Protein AF-A0A9X9AEW6-F1 (afdb_monomer_lite)

pLDDT: mean 92.89, std 9.25, range [46.97, 98.44]

Radius of gyration: 13.87 Å; chains: 1; bounding box: 29×26×36 Å

Organism: Bacillus cereus (NCBI:txid1396)

Structure (mmCIF, N/CA/C/O backbone):
data_AF-A0A9X9AEW6-F1
#
_entry.id   AF-A0A9X9AEW6-F1
#
loop_
_atom_site.group_PDB
_atom_site.id
_atom_site.type_symbol
_atom_site.label_atom_id
_atom_site.label_alt_id
_atom_site.label_comp_id
_atom_site.label_asym_id
_atom_site.label_entity_id
_atom_site.label_seq_id
_atom_site.pdbx_PDB_ins_code
_atom_site.Cartn_x
_atom_site.Cartn_y
_atom_site.Cartn_z
_atom_site.occupancy
_atom_site.B_iso_or_equiv
_atom_site.auth_seq_id
_atom_site.auth_comp_id
_atom_site.auth_asym_id
_atom_site.auth_atom_id
_atom_site.pdbx_PDB_model_num
ATOM 1 N N . TYR A 1 1 ? 8.138 -2.387 -15.210 1.00 88.50 1 TYR A N 1
ATOM 2 C CA . TYR A 1 1 ? 9.119 -2.342 -14.104 1.00 88.50 1 TYR A CA 1
ATOM 3 C C . TYR A 1 1 ? 9.481 -0.895 -13.843 1.00 88.50 1 TYR A C 1
ATOM 5 O O . TYR A 1 1 ? 9.500 -0.133 -14.802 1.00 88.50 1 TYR A O 1
ATOM 13 N N . ASP A 1 2 ? 9.734 -0.532 -12.588 1.00 91.44 2 ASP A N 1
ATOM 14 C CA . ASP A 1 2 ? 10.198 0.812 -12.217 1.00 91.44 2 ASP A CA 1
ATOM 15 C C . ASP A 1 2 ? 11.739 0.908 -12.281 1.00 91.44 2 ASP A C 1
ATOM 17 O O . ASP A 1 2 ? 12.422 -0.006 -12.754 1.00 91.44 2 ASP A O 1
ATOM 21 N N . ARG A 1 3 ? 12.293 2.017 -11.789 1.00 92.12 3 ARG A N 1
ATOM 22 C CA . ARG A 1 3 ? 13.717 2.225 -11.539 1.00 92.12 3 ARG A CA 1
ATOM 23 C C . ARG A 1 3 ? 14.226 1.223 -10.499 1.00 92.12 3 ARG A C 1
ATOM 25 O O . ARG A 1 3 ? 13.618 1.040 -9.447 1.00 92.12 3 ARG A O 1
ATOM 32 N N . GLY A 1 4 ? 15.411 0.663 -10.746 1.00 91.81 4 GLY A N 1
ATOM 33 C CA . GLY A 1 4 ? 16.108 -0.212 -9.799 1.00 91.81 4 GLY A CA 1
ATOM 34 C C . GLY A 1 4 ? 15.959 -1.710 -10.093 1.00 91.81 4 GLY A C 1
ATOM 35 O O . GLY A 1 4 ? 15.738 -2.093 -11.245 1.00 91.81 4 GLY A O 1
ATOM 36 N N . PRO A 1 5 ? 16.141 -2.570 -9.072 1.00 92.38 5 PRO A N 1
ATOM 37 C CA . PRO A 1 5 ? 16.048 -4.019 -9.220 1.00 92.38 5 PRO A CA 1
ATOM 38 C C . PRO A 1 5 ? 14.662 -4.469 -9.695 1.00 92.38 5 PRO A C 1
ATOM 40 O O . PRO A 1 5 ? 13.638 -3.992 -9.210 1.00 92.38 5 PRO A O 1
ATOM 43 N N . LYS A 1 6 ? 14.630 -5.428 -10.625 1.00 94.69 6 LYS A N 1
ATOM 44 C CA . LYS A 1 6 ? 13.383 -6.030 -11.138 1.00 94.69 6 LYS A CA 1
ATOM 45 C C . LYS A 1 6 ? 12.888 -7.199 -10.288 1.00 94.69 6 LYS A C 1
ATOM 47 O O . LYS A 1 6 ? 11.773 -7.668 -10.506 1.00 94.69 6 LYS A O 1
ATOM 52 N N . GLU A 1 7 ? 13.716 -7.672 -9.365 1.00 94.88 7 GLU A N 1
ATOM 53 C CA . GLU A 1 7 ? 13.454 -8.794 -8.471 1.00 94.88 7 GLU A CA 1
ATOM 54 C C . GLU A 1 7 ? 13.968 -8.495 -7.066 1.00 94.88 7 GLU A C 1
ATOM 56 O O . GLU A 1 7 ? 14.898 -7.702 -6.895 1.00 94.88 7 GLU A O 1
ATOM 61 N N . ASP A 1 8 ? 13.374 -9.147 -6.071 1.00 92.81 8 ASP A N 1
ATOM 62 C CA . ASP A 1 8 ? 13.920 -9.202 -4.718 1.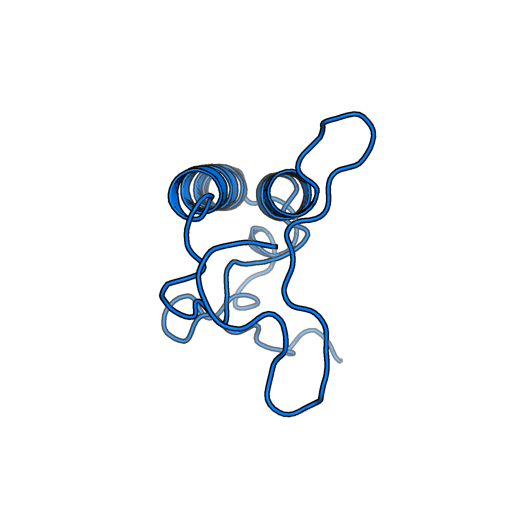00 92.81 8 ASP A CA 1
ATOM 63 C C . ASP A 1 8 ? 14.826 -10.430 -4.497 1.00 92.81 8 ASP A C 1
ATOM 65 O O . ASP A 1 8 ? 15.050 -11.244 -5.393 1.00 92.81 8 ASP A O 1
ATOM 69 N N . LYS A 1 9 ? 15.337 -10.589 -3.268 1.00 93.25 9 LYS A N 1
ATOM 70 C CA . LYS A 1 9 ? 16.198 -11.720 -2.866 1.00 93.25 9 LYS A CA 1
ATOM 71 C C . LYS A 1 9 ? 15.539 -13.105 -2.961 1.00 93.25 9 LYS A C 1
ATOM 73 O O . LYS A 1 9 ? 16.222 -14.103 -2.768 1.00 93.25 9 LYS A O 1
ATOM 78 N N . TYR A 1 10 ? 14.230 -13.165 -3.200 1.00 95.75 10 TYR A N 1
ATOM 79 C CA . TYR A 1 10 ? 13.459 -14.395 -3.369 1.00 95.75 10 TYR A CA 1
ATOM 80 C C . TYR A 1 10 ? 13.020 -14.596 -4.826 1.00 95.75 10 TYR A C 1
ATOM 82 O O . TYR A 1 10 ? 12.131 -15.404 -5.084 1.00 95.75 10 TYR A O 1
ATOM 90 N N . HIS A 1 11 ? 13.612 -13.858 -5.773 1.00 95.19 11 HIS A N 1
ATOM 91 C CA . HIS A 1 11 ? 13.294 -13.907 -7.204 1.00 95.19 11 HIS A CA 1
ATOM 92 C C . HIS A 1 11 ? 11.850 -13.511 -7.548 1.00 95.19 11 HIS A C 1
ATOM 94 O O . HIS A 1 11 ? 11.339 -13.823 -8.627 1.00 95.19 11 HIS A O 1
ATOM 100 N N . ARG A 1 12 ? 11.164 -12.786 -6.653 1.00 95.31 12 ARG A N 1
ATOM 101 C CA . ARG A 1 12 ? 9.827 -12.250 -6.936 1.00 95.31 12 ARG A CA 1
ATOM 102 C C . ARG A 1 12 ? 9.964 -10.990 -7.772 1.00 95.31 12 ARG A C 1
ATOM 104 O O . ARG A 1 12 ? 10.739 -10.104 -7.421 1.00 95.31 12 ARG A O 1
ATOM 111 N N . LYS A 1 13 ? 9.191 -10.882 -8.854 1.00 95.19 13 LYS A N 1
ATOM 112 C CA . LYS A 1 13 ? 9.190 -9.690 -9.713 1.00 95.19 13 LYS A CA 1
ATOM 113 C C . LYS A 1 13 ? 8.659 -8.472 -8.948 1.00 95.19 13 LYS A C 1
ATOM 115 O O . LYS A 1 13 ? 7.595 -8.535 -8.342 1.00 95.19 13 LYS A O 1
ATOM 120 N N . LEU A 1 14 ? 9.372 -7.352 -9.038 1.00 94.44 14 LEU A N 1
ATOM 121 C CA . LEU A 1 14 ? 8.990 -6.059 -8.469 1.00 94.44 14 LEU A CA 1
ATOM 122 C C . LEU A 1 14 ? 8.412 -5.167 -9.573 1.00 94.44 14 LEU A C 1
ATOM 124 O O . LEU A 1 14 ? 9.153 -4.602 -10.378 1.00 94.44 14 LEU A O 1
ATOM 128 N N . ALA A 1 15 ? 7.089 -5.050 -9.647 1.00 94.00 15 ALA A N 1
ATOM 129 C CA . ALA A 1 15 ? 6.421 -4.260 -10.677 1.00 94.00 15 ALA A CA 1
ATOM 130 C C . ALA A 1 15 ? 5.107 -3.661 -10.171 1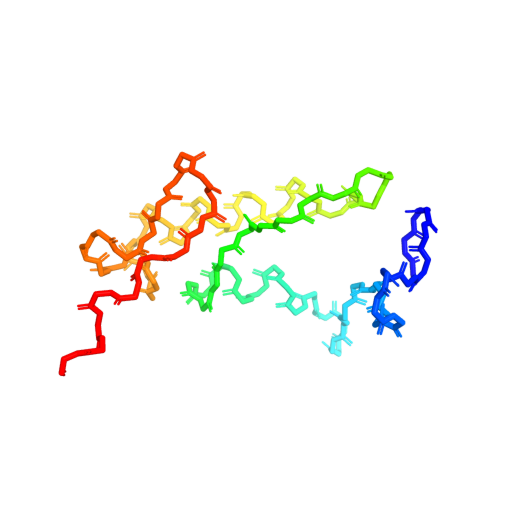.00 94.00 15 ALA A C 1
ATOM 132 O O . ALA A 1 15 ? 4.422 -4.268 -9.356 1.00 94.00 15 ALA A O 1
ATOM 133 N N . TYR A 1 16 ? 4.744 -2.500 -10.715 1.00 94.69 16 TYR A N 1
ATOM 134 C CA . TYR A 1 16 ? 3.387 -1.973 -10.628 1.00 94.69 16 TYR A CA 1
ATOM 135 C C . TYR A 1 16 ? 2.488 -2.706 -11.622 1.00 94.69 16 TYR A C 1
ATOM 137 O O . TYR A 1 16 ? 2.894 -2.950 -12.763 1.00 94.69 16 TYR A O 1
ATOM 145 N N . VAL A 1 17 ? 1.283 -3.057 -11.183 1.00 96.12 17 VAL A N 1
ATOM 146 C CA . VAL A 1 17 ? 0.301 -3.795 -11.976 1.00 96.12 17 VAL A CA 1
ATOM 147 C C . VAL A 1 17 ? -0.828 -2.849 -12.345 1.00 96.12 17 VAL A C 1
ATOM 149 O O . VAL A 1 17 ? -1.357 -2.138 -11.488 1.00 96.12 17 VAL A O 1
ATOM 152 N N . PHE A 1 18 ? -1.185 -2.867 -13.626 1.00 97.00 18 PHE A N 1
ATOM 153 C CA . PHE A 1 18 ? -2.287 -2.096 -14.174 1.00 97.00 18 PHE A CA 1
ATOM 154 C C . PHE A 1 18 ? -3.286 -3.038 -14.839 1.00 97.00 18 PHE A C 1
ATOM 156 O O . PHE A 1 18 ? -2.882 -3.934 -15.580 1.00 97.00 18 PHE A O 1
ATOM 163 N N . CYS A 1 19 ? -4.573 -2.824 -14.584 1.00 97.44 19 CYS A N 1
ATOM 164 C CA . CYS A 1 19 ? -5.675 -3.520 -15.246 1.00 97.44 19 CYS A CA 1
ATOM 165 C C . CYS A 1 19 ? -6.555 -2.460 -15.899 1.00 97.44 19 CYS A C 1
ATOM 167 O O . CYS A 1 19 ? -7.005 -1.554 -15.206 1.00 97.44 19 CYS A O 1
ATOM 169 N N . ASP A 1 20 ? -6.731 -2.516 -17.219 1.00 97.25 20 ASP A N 1
ATOM 170 C CA . ASP A 1 20 ? -7.490 -1.509 -17.978 1.00 97.25 20 ASP A CA 1
ATOM 171 C C . ASP A 1 20 ? -7.053 -0.058 -17.691 1.00 97.25 20 ASP A C 1
ATOM 173 O O . ASP A 1 20 ? -7.858 0.863 -17.588 1.00 97.25 20 ASP A O 1
ATOM 177 N N . GLY A 1 21 ? -5.743 0.145 -17.517 1.00 96.62 21 GLY A N 1
ATOM 178 C CA . GLY A 1 21 ? -5.156 1.447 -17.177 1.00 96.62 21 GLY A CA 1
ATOM 179 C C . GLY A 1 21 ? -5.264 1.844 -15.699 1.00 96.62 21 GLY A C 1
ATOM 180 O O . GLY A 1 21 ? -4.672 2.846 -15.306 1.00 96.62 21 GLY A O 1
ATOM 181 N N . ILE A 1 22 ? -5.941 1.056 -14.860 1.00 96.94 22 ILE A N 1
ATOM 182 C CA . ILE A 1 22 ? -6.099 1.316 -13.424 1.00 96.94 22 ILE A CA 1
ATOM 183 C C . ILE A 1 22 ? -4.905 0.762 -12.656 1.00 96.94 22 ILE A C 1
ATOM 185 O O . ILE A 1 22 ? -4.602 -0.429 -12.742 1.00 96.94 22 ILE A O 1
ATOM 189 N N . HIS A 1 23 ? -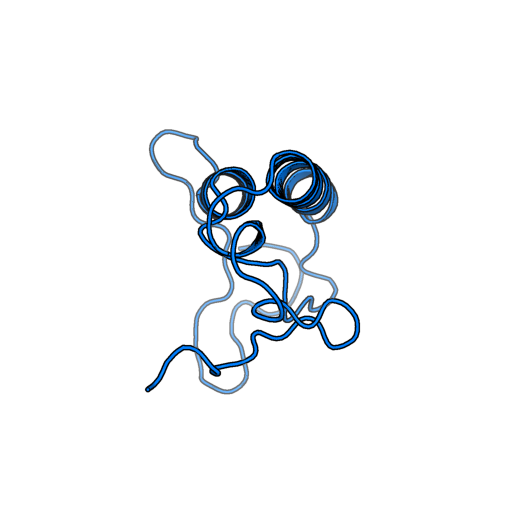4.261 1.610 -11.856 1.00 97.25 23 HIS A N 1
ATOM 190 C CA . HIS A 1 23 ? -3.183 1.211 -10.961 1.00 97.25 23 HIS A CA 1
ATOM 191 C C . HIS A 1 23 ? -3.727 0.418 -9.761 1.00 97.25 23 HIS A C 1
ATOM 193 O O . HIS A 1 23 ? -4.347 0.970 -8.851 1.00 97.25 23 HIS A O 1
ATOM 199 N N . ILE A 1 24 ? -3.488 -0.897 -9.743 1.00 97.75 24 ILE A N 1
ATOM 200 C CA . ILE A 1 24 ? -4.119 -1.803 -8.770 1.00 97.75 24 ILE A CA 1
ATOM 201 C C . ILE A 1 24 ? -3.675 -1.515 -7.332 1.00 97.75 24 ILE A C 1
ATOM 203 O O . ILE A 1 24 ? -4.499 -1.562 -6.424 1.00 97.75 24 ILE A O 1
ATOM 207 N N . TYR A 1 25 ? -2.402 -1.183 -7.108 1.00 96.19 25 TYR A N 1
ATOM 208 C CA . TYR A 1 25 ? -1.892 -0.939 -5.755 1.00 96.19 25 TYR A CA 1
ATOM 209 C C . TYR A 1 25 ? -2.518 0.297 -5.107 1.00 96.19 25 TYR A C 1
ATOM 211 O O . TYR A 1 25 ? -2.912 0.234 -3.946 1.00 96.19 25 TYR A O 1
ATOM 219 N N . GLU A 1 26 ? -2.662 1.387 -5.862 1.00 97.75 26 GLU A N 1
ATOM 220 C CA . GLU A 1 26 ? -3.361 2.592 -5.406 1.00 97.75 26 GLU A CA 1
ATOM 221 C C . GLU A 1 26 ? -4.835 2.303 -5.110 1.00 97.75 26 GLU A C 1
ATOM 223 O O . GLU A 1 26 ? -5.322 2.654 -4.038 1.00 97.75 26 GLU A O 1
ATOM 228 N N . LEU A 1 27 ? -5.527 1.580 -6.000 1.00 97.94 27 LEU A N 1
ATOM 229 C CA . LEU A 1 27 ? -6.918 1.184 -5.773 1.00 97.94 27 LEU A CA 1
ATOM 230 C C . LEU A 1 27 ? -7.076 0.339 -4.498 1.00 97.94 27 LEU A C 1
ATOM 232 O O . LEU A 1 27 ? -8.019 0.545 -3.731 1.00 97.94 27 LEU A O 1
ATOM 236 N N . MET A 1 28 ? -6.156 -0.600 -4.257 1.00 98.06 28 MET A N 1
ATOM 237 C CA . MET A 1 28 ? -6.172 -1.454 -3.069 1.00 98.06 28 MET A CA 1
ATOM 238 C C . MET A 1 28 ? -6.008 -0.650 -1.780 1.00 98.06 28 MET A C 1
ATOM 240 O O . MET A 1 28 ? -6.785 -0.858 -0.847 1.00 98.06 28 MET A O 1
ATOM 244 N N . VAL A 1 29 ? -5.033 0.265 -1.714 1.00 97.88 29 VAL A N 1
ATOM 245 C CA . VAL A 1 29 ? -4.820 1.078 -0.503 1.00 97.88 29 VAL A CA 1
ATOM 246 C C . VAL A 1 29 ? -5.947 2.090 -0.303 1.00 97.88 29 VAL A C 1
ATOM 248 O O . VAL A 1 29 ? -6.422 2.221 0.821 1.00 97.88 29 VAL A O 1
ATOM 251 N N . LYS A 1 30 ? -6.469 2.695 -1.381 1.00 98.25 30 LYS A N 1
ATOM 252 C CA . LYS A 1 30 ? -7.646 3.583 -1.343 1.00 98.25 30 LYS A CA 1
ATOM 253 C C . LYS A 1 30 ? -8.891 2.876 -0.809 1.00 98.25 30 LYS A C 1
ATOM 255 O O . LYS A 1 30 ? -9.683 3.458 -0.078 1.00 98.25 30 LYS A O 1
ATOM 260 N N . SER A 1 31 ? -9.053 1.599 -1.154 1.00 98.06 31 SER A N 1
ATOM 261 C CA . SER A 1 31 ? -10.167 0.762 -0.693 1.00 98.06 31 SER A CA 1
ATOM 262 C C . SER A 1 31 ? -9.926 0.138 0.689 1.00 98.06 31 SER A C 1
ATOM 264 O O . SER A 1 31 ? -10.737 -0.662 1.144 1.00 98.06 31 SER A O 1
ATOM 266 N N . GLY A 1 32 ? -8.807 0.451 1.355 1.00 97.50 32 GLY A N 1
ATOM 267 C CA . GLY A 1 32 ? -8.469 -0.088 2.673 1.00 97.50 32 GLY A CA 1
ATOM 268 C C . GLY A 1 32 ? -8.116 -1.581 2.689 1.00 97.50 32 GLY A C 1
ATOM 269 O O . GLY A 1 32 ? -8.135 -2.189 3.757 1.00 97.50 32 GLY A O 1
ATOM 270 N N . TYR A 1 33 ? -7.791 -2.192 1.544 1.00 96.94 33 TYR A N 1
ATOM 271 C CA . TYR A 1 33 ? -7.412 -3.614 1.460 1.00 96.94 33 TYR A CA 1
ATOM 272 C C . TYR A 1 33 ? -5.942 -3.886 1.794 1.00 96.94 33 TYR A C 1
ATOM 274 O O . TYR A 1 33 ? -5.518 -5.039 1.852 1.00 96.94 33 TYR A O 1
ATOM 282 N N . GLY A 1 34 ? -5.143 -2.844 2.002 1.00 94.75 34 GLY A N 1
ATOM 283 C CA . GLY A 1 34 ? -3.736 -2.987 2.336 1.00 94.75 34 GLY A CA 1
ATOM 284 C C . GLY A 1 34 ? -3.125 -1.687 2.827 1.00 94.75 34 GLY A C 1
ATOM 285 O O . GLY A 1 34 ? -3.764 -0.637 2.803 1.00 94.75 34 G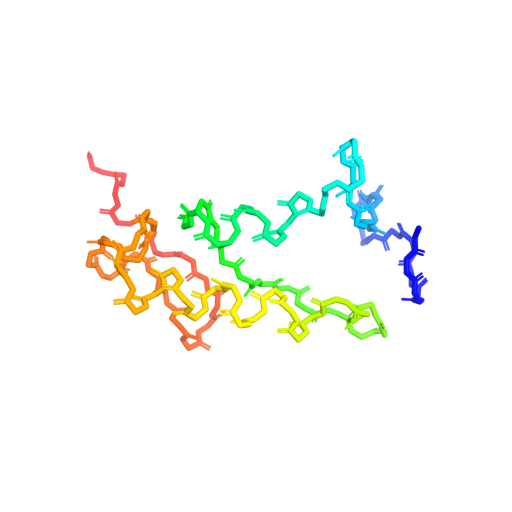LY A O 1
ATOM 286 N N . ILE A 1 35 ? -1.869 -1.789 3.255 1.00 96.31 35 ILE A N 1
ATOM 287 C CA . ILE A 1 35 ? -1.048 -0.658 3.683 1.00 96.31 35 ILE A CA 1
ATOM 288 C C . ILE A 1 35 ? 0.233 -0.580 2.851 1.00 96.31 35 ILE A C 1
ATOM 290 O O . ILE A 1 35 ? 0.748 -1.596 2.379 1.00 96.31 35 ILE A O 1
ATOM 294 N N . ILE A 1 36 ? 0.800 0.616 2.716 1.00 96.19 36 ILE A N 1
ATOM 295 C CA . ILE A 1 36 ? 2.103 0.821 2.075 1.00 96.19 36 ILE A CA 1
ATOM 296 C C . ILE A 1 36 ? 3.215 0.324 2.999 1.00 96.19 36 ILE A C 1
ATOM 298 O O . ILE A 1 36 ? 3.478 0.888 4.062 1.00 96.19 36 ILE A O 1
ATOM 302 N N . ALA A 1 37 ? 3.925 -0.709 2.578 1.00 94.31 37 ALA A N 1
ATOM 303 C CA . ALA A 1 37 ? 5.058 -1.254 3.310 1.00 94.31 37 ALA A CA 1
ATOM 304 C C . ALA A 1 37 ? 6.197 -1.602 2.349 1.00 94.31 37 ALA A C 1
ATOM 306 O O . ALA A 1 37 ? 6.022 -1.608 1.132 1.00 94.31 37 ALA A O 1
ATOM 307 N N . TYR A 1 38 ? 7.375 -1.887 2.909 1.00 90.94 38 TYR A N 1
ATOM 308 C CA . TYR A 1 38 ? 8.535 -2.391 2.160 1.00 90.94 38 TYR A CA 1
ATOM 309 C C . TYR A 1 38 ? 8.992 -1.492 0.994 1.00 90.94 38 TYR A C 1
ATOM 311 O O . TYR A 1 38 ? 9.365 -1.971 -0.075 1.00 90.94 38 TYR A O 1
ATOM 319 N N . ILE A 1 39 ? 8.996 -0.173 1.207 1.00 91.62 39 ILE A N 1
ATOM 320 C CA . ILE A 1 39 ? 9.468 0.806 0.219 1.00 91.62 39 ILE A CA 1
ATOM 321 C C . ILE A 1 39 ? 10.975 0.624 -0.002 1.00 91.62 39 ILE A C 1
ATOM 323 O O . ILE A 1 39 ? 11.768 0.787 0.925 1.00 91.62 39 ILE A O 1
ATOM 327 N N . SER A 1 40 ? 11.377 0.350 -1.243 1.00 85.94 40 SER A N 1
ATOM 328 C CA . SER A 1 40 ? 12.782 0.179 -1.621 1.00 85.94 40 SER A CA 1
ATOM 329 C C . SER A 1 40 ? 13.164 1.162 -2.722 1.00 85.94 40 SER A C 1
ATOM 331 O O . SER A 1 40 ? 12.641 1.110 -3.834 1.00 85.94 40 SER A O 1
ATOM 333 N N . ARG A 1 41 ? 14.092 2.078 -2.428 1.00 89.44 41 ARG A N 1
ATOM 334 C CA . ARG A 1 41 ? 14.613 3.000 -3.446 1.00 89.44 41 ARG A CA 1
ATOM 335 C C . ARG A 1 41 ? 15.460 2.227 -4.470 1.00 89.44 41 ARG A C 1
ATOM 337 O O . ARG A 1 41 ? 16.178 1.309 -4.084 1.00 89.44 41 ARG A O 1
ATOM 344 N N . PRO A 1 42 ? 15.438 2.619 -5.756 1.00 92.25 42 PRO A N 1
ATOM 345 C CA . PRO A 1 42 ? 14.771 3.796 -6.324 1.00 92.25 42 PRO A CA 1
ATOM 346 C C . PRO A 1 42 ? 1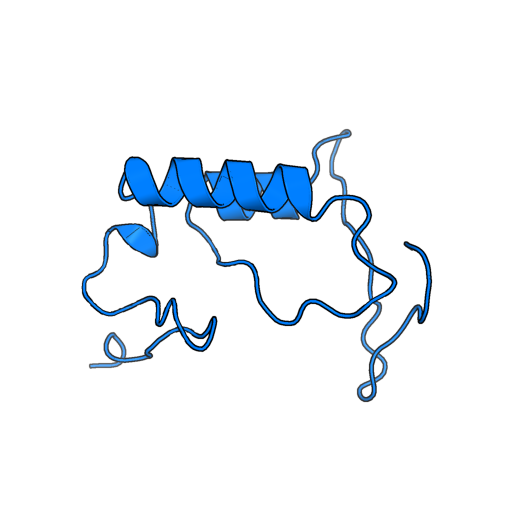3.334 3.552 -6.836 1.00 92.25 42 PRO A C 1
ATOM 348 O O . PRO A 1 42 ? 12.800 4.432 -7.508 1.00 92.25 42 PRO A O 1
ATOM 351 N N . ASN A 1 43 ? 12.709 2.411 -6.520 1.00 90.44 43 ASN A N 1
ATOM 352 C CA . ASN A 1 43 ? 11.355 2.049 -6.958 1.00 90.44 43 ASN A CA 1
ATOM 353 C C . ASN A 1 43 ? 10.292 2.780 -6.120 1.00 90.44 43 ASN A C 1
ATOM 355 O O . ASN A 1 43 ? 9.748 2.238 -5.158 1.00 90.44 43 ASN A O 1
ATOM 359 N N . ILE A 1 44 ? 10.073 4.055 -6.434 1.00 95.31 44 ILE A N 1
ATOM 360 C CA . ILE A 1 44 ? 9.158 4.943 -5.706 1.00 95.31 44 ILE A CA 1
ATOM 361 C C . ILE A 1 44 ? 8.335 5.838 -6.643 1.00 95.31 44 ILE A C 1
ATOM 363 O O . ILE A 1 44 ? 7.821 6.857 -6.187 1.00 95.31 44 ILE A O 1
ATOM 367 N N . THR A 1 45 ? 8.224 5.498 -7.934 1.00 95.94 45 THR A N 1
ATOM 368 C CA . THR A 1 45 ? 7.598 6.378 -8.940 1.00 95.94 45 THR A CA 1
ATOM 369 C C . THR A 1 45 ? 6.154 6.759 -8.601 1.00 95.94 45 THR A C 1
ATOM 371 O O . THR A 1 45 ? 5.813 7.915 -8.799 1.00 95.94 45 THR A O 1
ATOM 374 N N . PHE A 1 46 ? 5.355 5.848 -8.031 1.00 95.81 46 PHE A N 1
ATOM 375 C CA . PHE A 1 46 ? 3.956 6.108 -7.635 1.00 95.81 46 PHE A CA 1
ATOM 376 C C . PHE A 1 46 ? 3.756 6.224 -6.116 1.00 95.81 46 PHE A C 1
ATOM 378 O O . PHE A 1 46 ? 2.654 6.057 -5.592 1.00 95.81 46 PHE A O 1
ATOM 385 N N . LEU A 1 47 ? 4.845 6.393 -5.357 1.00 96.00 47 LEU A N 1
ATOM 386 C CA . LEU A 1 47 ? 4.775 6.332 -3.897 1.00 96.00 47 LEU A CA 1
ATOM 387 C C . LEU A 1 47 ? 3.940 7.471 -3.307 1.00 96.00 47 LEU A C 1
ATOM 389 O O . LEU A 1 47 ? 3.326 7.285 -2.260 1.00 96.00 47 LEU A O 1
ATOM 393 N N . TYR A 1 48 ? 3.966 8.645 -3.934 1.00 96.94 48 TYR A N 1
ATOM 394 C CA . TYR A 1 48 ? 3.235 9.804 -3.441 1.00 96.94 48 TYR A CA 1
ATOM 395 C C . TYR A 1 48 ? 1.724 9.586 -3.572 1.00 96.94 48 TYR A C 1
ATOM 397 O O . TYR A 1 48 ? 1.016 9.644 -2.574 1.00 96.94 48 TYR A O 1
ATOM 405 N N . GLU A 1 49 ? 1.261 9.210 -4.761 1.00 97.00 49 GLU A N 1
ATOM 406 C CA . GLU A 1 49 ? -0.146 8.955 -5.075 1.00 97.00 49 GLU A CA 1
ATOM 407 C C . GLU A 1 49 ? -0.719 7.837 -4.203 1.00 97.00 49 GLU A C 1
ATOM 409 O O . GLU A 1 49 ? -1.791 7.979 -3.617 1.00 97.00 49 GLU A O 1
ATOM 414 N N . MET A 1 50 ? 0.037 6.748 -4.022 1.00 97.62 50 MET A N 1
ATOM 415 C CA . MET A 1 50 ? -0.380 5.675 -3.121 1.00 97.62 50 MET A CA 1
ATOM 416 C C . MET A 1 50 ? -0.517 6.165 -1.673 1.00 97.62 50 MET A C 1
ATOM 418 O O . MET A 1 50 ? -1.438 5.736 -0.981 1.00 97.62 50 MET A O 1
ATOM 422 N N . LYS A 1 51 ? 0.391 7.026 -1.185 1.00 97.50 51 LYS A N 1
ATOM 423 C CA . LYS A 1 51 ? 0.345 7.534 0.199 1.00 97.50 51 LYS A CA 1
ATOM 424 C C . LYS A 1 51 ? -0.864 8.422 0.443 1.00 97.50 51 LYS A C 1
ATOM 426 O O . LYS A 1 51 ? -1.486 8.286 1.492 1.00 97.50 51 LYS A O 1
ATOM 431 N N . GLU A 1 52 ? -1.200 9.281 -0.513 1.00 98.44 52 GLU A N 1
ATOM 432 C CA . GLU A 1 52 ? -2.416 10.091 -0.436 1.00 98.44 52 GLU A CA 1
ATOM 433 C C . GLU A 1 52 ? -3.658 9.187 -0.413 1.00 98.44 52 GLU A C 1
ATOM 435 O O . GLU A 1 52 ? -4.490 9.308 0.483 1.00 98.44 52 GLU A O 1
ATOM 440 N N . ALA A 1 53 ? -3.724 8.192 -1.305 1.00 98.38 53 ALA A N 1
ATOM 441 C CA . ALA A 1 53 ? -4.811 7.213 -1.342 1.00 98.38 53 ALA A CA 1
ATOM 442 C C . ALA A 1 53 ? -4.952 6.405 -0.036 1.00 98.38 53 ALA A C 1
ATOM 444 O O . ALA A 1 53 ? -6.061 6.153 0.435 1.00 98.38 53 ALA A O 1
ATOM 445 N N . GLU A 1 54 ? -3.839 6.003 0.579 1.00 98.25 54 GLU A N 1
ATOM 446 C CA . GLU A 1 54 ? -3.860 5.355 1.890 1.00 98.25 54 GLU A CA 1
ATOM 447 C C . GLU A 1 54 ? -4.354 6.302 2.994 1.00 98.25 54 GLU A C 1
ATOM 449 O O . GLU A 1 54 ? -5.114 5.877 3.867 1.00 98.25 54 GLU A O 1
ATOM 454 N N . ASN A 1 55 ? -3.940 7.573 2.968 1.00 98.25 55 ASN A N 1
ATOM 455 C CA . ASN A 1 55 ? -4.381 8.558 3.949 1.00 98.25 55 ASN A CA 1
ATOM 456 C C . ASN A 1 55 ? -5.896 8.800 3.854 1.00 98.25 55 ASN A C 1
ATOM 458 O O . ASN A 1 55 ? -6.570 8.811 4.883 1.00 98.25 55 ASN A O 1
ATOM 462 N N . GLU A 1 56 ? -6.449 8.874 2.639 1.00 98.38 56 GLU A N 1
ATOM 463 C CA . GLU A 1 56 ? -7.901 8.932 2.415 1.00 98.38 56 GLU A CA 1
ATOM 464 C C . GLU A 1 56 ? -8.629 7.734 3.056 1.00 98.38 56 GLU A C 1
ATOM 466 O O . GLU A 1 56 ? -9.639 7.904 3.749 1.00 98.38 56 GLU A O 1
ATOM 471 N N . ALA A 1 57 ? -8.106 6.516 2.867 1.00 98.25 57 ALA A N 1
ATOM 472 C CA . ALA A 1 57 ? -8.678 5.303 3.454 1.00 98.25 57 ALA A CA 1
ATOM 473 C C . ALA A 1 57 ? -8.600 5.309 4.988 1.00 98.25 57 ALA A C 1
ATOM 475 O O . ALA A 1 57 ? -9.539 4.871 5.663 1.00 98.25 57 ALA A O 1
ATOM 476 N N . LYS A 1 58 ? -7.501 5.835 5.541 1.00 97.69 58 LYS A N 1
ATOM 477 C CA . LYS A 1 58 ? -7.296 5.988 6.983 1.00 97.69 58 LYS A CA 1
ATOM 478 C C . LYS A 1 58 ? -8.283 6.978 7.596 1.00 97.69 58 LYS A C 1
ATOM 480 O O . LYS A 1 58 ? -8.940 6.643 8.582 1.00 97.69 58 LYS A O 1
ATOM 485 N N . GLU A 1 59 ? -8.407 8.173 7.024 1.00 98.25 59 GLU A N 1
ATOM 486 C CA . GLU A 1 59 ? -9.336 9.213 7.492 1.00 98.25 59 GLU A CA 1
ATOM 487 C C . GLU A 1 59 ? -10.789 8.734 7.433 1.00 98.25 59 GLU A C 1
ATOM 489 O O . GLU A 1 59 ? -11.567 8.957 8.364 1.00 98.25 59 GLU A O 1
ATOM 494 N N . SER A 1 60 ? -11.120 7.980 6.384 1.00 98.00 60 SER A N 1
ATOM 495 C CA . SER A 1 60 ? -12.443 7.387 6.176 1.00 98.00 60 SER A CA 1
ATOM 496 C C . SER A 1 60 ? -12.683 6.107 6.987 1.00 98.00 60 SER A C 1
ATOM 498 O O . SER A 1 60 ? -13.787 5.566 6.952 1.00 98.00 60 SER A O 1
ATOM 500 N N . LYS A 1 61 ? -11.673 5.612 7.721 1.00 97.12 61 LYS A N 1
ATOM 501 C CA . LYS A 1 61 ? -11.706 4.355 8.491 1.00 97.12 61 LYS A CA 1
ATOM 502 C C . LYS A 1 61 ? -12.206 3.164 7.666 1.00 97.12 61 LYS A C 1
ATOM 504 O O . LYS A 1 61 ? -13.087 2.430 8.109 1.00 97.12 61 LYS A O 1
ATOM 509 N N . VAL A 1 62 ? -11.662 2.973 6.466 1.00 97.31 62 VAL A N 1
ATOM 510 C CA . VAL A 1 62 ? -12.059 1.887 5.553 1.00 97.31 62 VAL A CA 1
ATOM 511 C C . VAL A 1 62 ? -11.142 0.671 5.710 1.00 97.31 62 VAL A C 1
ATOM 513 O O . VAL A 1 62 ? -9.926 0.805 5.854 1.00 97.31 62 VAL A O 1
ATOM 516 N N . GLY A 1 63 ? -11.725 -0.530 5.648 1.00 96.12 63 GLY A N 1
ATOM 517 C CA . GLY A 1 63 ? -10.993 -1.798 5.611 1.00 96.12 63 GLY A CA 1
ATOM 518 C C . GLY A 1 63 ? -10.087 -1.988 6.827 1.00 96.12 63 GLY A C 1
ATOM 519 O O . GLY A 1 63 ? -10.538 -1.884 7.964 1.00 96.12 63 GLY A O 1
ATOM 520 N N . VAL A 1 64 ? -8.794 -2.224 6.599 1.00 95.62 64 VAL A N 1
ATOM 521 C CA . VAL A 1 64 ? -7.804 -2.419 7.676 1.00 95.62 64 VAL A CA 1
ATOM 522 C C . VAL A 1 64 ? -7.752 -1.253 8.672 1.00 95.62 64 VAL A C 1
ATOM 524 O O . VAL A 1 64 ? -7.433 -1.458 9.841 1.00 95.62 64 VAL A O 1
ATOM 527 N N . TRP A 1 65 ? -8.115 -0.039 8.244 1.00 96.19 65 TRP A N 1
ATOM 528 C CA . TRP A 1 65 ? -8.131 1.162 9.085 1.00 96.19 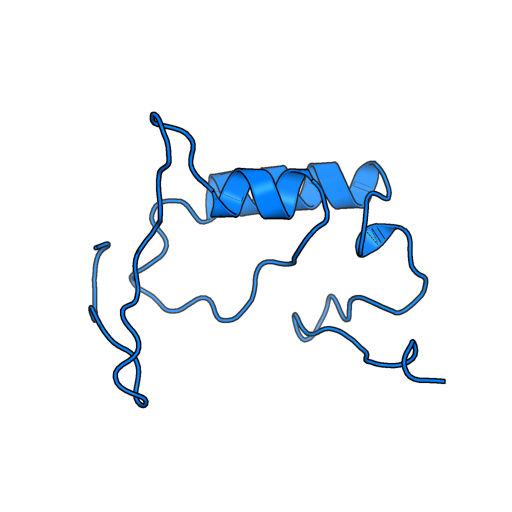65 TRP A CA 1
ATOM 529 C C . TRP A 1 65 ? -9.363 1.269 9.991 1.00 96.19 65 TRP A C 1
ATOM 531 O O . TRP A 1 65 ? -9.374 2.083 10.915 1.00 96.19 65 TRP A O 1
ATOM 541 N N . SER A 1 66 ? -10.397 0.451 9.766 1.00 96.00 66 SER A N 1
ATOM 542 C CA . SER A 1 66 ? -11.562 0.371 10.654 1.00 96.00 66 SER A CA 1
ATOM 543 C C . SER A 1 66 ? -11.306 -0.515 11.879 1.00 96.00 66 SER A C 1
ATOM 545 O O . SER A 1 66 ? -12.076 -0.476 12.840 1.00 96.00 66 SER A O 1
ATOM 547 N N . ILE A 1 67 ? -10.248 -1.333 11.850 1.00 93.69 67 ILE A N 1
ATOM 548 C CA . ILE A 1 67 ? -9.956 -2.344 12.865 1.00 93.69 67 ILE A CA 1
ATOM 549 C C . ILE A 1 67 ? -8.953 -1.779 13.870 1.00 93.69 67 ILE A C 1
ATOM 551 O O . ILE A 1 67 ? -7.825 -1.402 13.543 1.00 93.69 67 ILE A O 1
ATOM 555 N N . LYS A 1 68 ? -9.362 -1.725 15.139 1.00 91.69 68 LYS A N 1
ATOM 556 C CA . LYS A 1 68 ? -8.532 -1.175 16.212 1.00 91.69 68 LYS A CA 1
ATOM 557 C C . LYS A 1 68 ? -7.240 -1.989 16.357 1.00 91.69 68 LYS A C 1
ATOM 559 O O . LYS A 1 68 ? -7.287 -3.204 16.490 1.00 91.69 68 LYS A O 1
ATOM 564 N N . VAL A 1 69 ? -6.098 -1.302 16.409 1.00 91.00 69 VAL A N 1
ATOM 565 C CA . VAL A 1 69 ? -4.755 -1.897 16.589 1.00 91.00 69 VAL A CA 1
ATOM 566 C C . VAL A 1 69 ? -4.307 -2.802 15.427 1.00 91.00 69 VAL A C 1
ATOM 568 O O . VAL A 1 69 ? -3.222 -3.362 15.504 1.00 91.00 69 VAL A O 1
ATOM 571 N N . PHE A 1 70 ? -5.061 -2.919 14.327 1.00 92.81 70 PHE A N 1
ATOM 572 C CA . PHE A 1 70 ? -4.660 -3.778 13.207 1.00 92.81 70 PHE A CA 1
ATOM 573 C C . PHE A 1 70 ? -3.428 -3.246 12.471 1.00 92.81 70 PHE A C 1
ATOM 575 O O . PHE A 1 70 ? -2.537 -4.017 12.140 1.00 92.81 70 PHE A O 1
ATOM 582 N N . VAL A 1 71 ? -3.331 -1.936 12.237 1.00 94.81 71 VAL A N 1
ATOM 583 C CA . VAL A 1 71 ? -2.155 -1.335 11.591 1.00 94.81 71 VAL A CA 1
ATOM 584 C C . VAL A 1 71 ? -1.197 -0.780 12.647 1.00 94.81 71 VAL A C 1
ATOM 586 O O . VAL A 1 71 ? -1.550 0.125 13.402 1.00 94.81 71 VAL A O 1
ATOM 589 N N . ASP A 1 72 ? 0.038 -1.282 12.670 1.00 94.81 72 ASP A N 1
ATOM 590 C CA . ASP A 1 72 ? 1.165 -0.628 13.333 1.00 94.81 72 ASP A CA 1
ATOM 591 C C . ASP A 1 72 ? 1.757 0.414 12.380 1.00 94.81 72 ASP A C 1
ATOM 593 O O . ASP A 1 72 ? 2.595 0.128 11.518 1.00 94.81 72 ASP A O 1
ATOM 597 N N . GLU A 1 73 ? 1.301 1.653 12.540 1.00 92.44 73 GLU A N 1
ATOM 598 C CA . GLU A 1 73 ? 1.735 2.773 11.709 1.00 92.44 73 GLU A CA 1
ATOM 599 C C . GLU A 1 73 ? 3.227 3.085 11.842 1.00 92.44 73 GLU A C 1
ATOM 601 O O . GLU A 1 73 ? 3.848 3.554 10.887 1.00 92.44 73 GLU A O 1
ATOM 606 N N . LYS A 1 74 ? 3.816 2.820 13.014 1.00 92.81 74 LYS A N 1
ATOM 607 C CA . LYS A 1 74 ? 5.216 3.142 13.290 1.00 92.81 74 LYS A CA 1
ATOM 608 C C . LYS A 1 74 ? 6.139 2.187 12.546 1.00 92.81 74 LYS A C 1
ATOM 610 O O . LYS A 1 74 ? 7.099 2.630 11.920 1.00 92.81 74 LYS A O 1
ATOM 615 N N . ASN A 1 75 ? 5.845 0.892 12.610 1.00 93.75 75 ASN A N 1
ATOM 616 C CA . ASN A 1 75 ? 6.655 -0.140 11.966 1.00 93.75 75 ASN A CA 1
ATOM 617 C C . ASN A 1 75 ? 6.191 -0.466 10.539 1.00 93.75 75 ASN A C 1
ATOM 619 O O . ASN A 1 75 ? 6.862 -1.231 9.847 1.00 93.75 75 ASN A O 1
ATOM 623 N N . ARG A 1 76 ? 5.069 0.120 10.089 1.00 93.44 76 ARG A N 1
ATOM 624 C CA . ARG A 1 76 ? 4.435 -0.152 8.788 1.00 93.44 76 ARG A CA 1
ATOM 625 C C . ARG A 1 76 ? 4.202 -1.650 8.590 1.00 93.44 76 ARG A C 1
ATOM 627 O O . ARG A 1 76 ? 4.543 -2.223 7.556 1.00 93.44 76 ARG A O 1
ATOM 634 N N . HIS A 1 77 ? 3.628 -2.262 9.620 1.00 93.12 77 HIS A N 1
ATOM 635 C CA . HIS A 1 77 ? 3.295 -3.680 9.690 1.00 93.12 77 HIS A CA 1
ATOM 636 C C . HIS A 1 77 ? 1.853 -3.842 10.184 1.00 93.12 77 HIS A C 1
ATOM 638 O O . HIS A 1 77 ? 1.287 -2.917 10.761 1.00 93.12 77 HIS A O 1
ATOM 644 N N . TYR A 1 78 ? 1.243 -5.000 9.956 1.00 89.88 78 TYR A N 1
ATOM 645 C CA . TYR A 1 78 ? -0.058 -5.328 10.539 1.00 89.88 78 TYR A CA 1
ATOM 646 C C . TYR A 1 78 ? 0.123 -6.183 11.799 1.00 89.88 78 TYR A C 1
ATOM 648 O O . TYR A 1 78 ? 1.019 -7.028 11.867 1.00 89.88 78 TYR A O 1
ATOM 656 N N . ASN A 1 79 ? -0.722 -5.972 12.799 1.00 88.75 79 ASN A N 1
ATOM 657 C CA . ASN A 1 79 ? -0.803 -6.803 13.988 1.00 88.75 79 ASN A CA 1
ATOM 658 C C . ASN A 1 79 ? -1.877 -7.852 13.755 1.00 88.75 79 ASN A C 1
ATOM 660 O O . ASN A 1 79 ? -3.054 -7.533 13.591 1.00 88.75 79 ASN A O 1
ATOM 664 N N . ARG A 1 80 ? -1.461 -9.112 13.760 1.00 68.81 80 ARG A N 1
ATOM 665 C CA . ARG A 1 80 ? -2.348 -10.256 13.585 1.00 68.81 80 ARG A CA 1
ATOM 666 C C . ARG A 1 80 ? -2.997 -10.626 14.922 1.00 68.81 80 ARG A C 1
ATOM 668 O O . ARG A 1 80 ? -2.724 -11.683 15.473 1.00 68.81 80 ARG A O 1
ATOM 675 N N . ASN A 1 81 ? -3.778 -9.700 15.475 1.00 61.75 81 ASN A N 1
ATOM 676 C CA . ASN A 1 81 ? -4.570 -9.915 16.697 1.00 61.75 81 ASN A CA 1
ATOM 677 C C . ASN A 1 81 ? -6.016 -10.335 16.370 1.00 61.75 81 ASN A C 1
ATOM 679 O O . ASN A 1 81 ? -6.863 -10.386 17.249 1.00 61.75 81 ASN A O 1
ATOM 683 N N . ASP A 1 82 ? -6.297 -10.558 15.088 1.00 60.06 82 ASP A N 1
ATOM 684 C CA . ASP A 1 82 ? -7.561 -11.005 14.505 1.00 60.06 82 ASP A CA 1
ATOM 685 C C . ASP A 1 82 ? -7.598 -12.525 14.266 1.00 60.06 82 ASP A C 1
ATOM 687 O O . ASP A 1 82 ? -8.593 -13.047 13.773 1.00 60.06 82 ASP A O 1
ATOM 691 N N . ALA A 1 83 ? -6.512 -13.228 14.594 1.00 54.56 83 ALA A N 1
ATOM 692 C CA . ALA A 1 83 ? -6.427 -14.682 14.570 1.00 54.56 83 ALA A CA 1
ATOM 693 C C . ALA A 1 83 ? -6.769 -15.266 15.953 1.00 54.56 83 ALA A C 1
ATOM 695 O O . ALA A 1 83 ? -5.940 -15.958 16.540 1.00 54.56 83 ALA A O 1
ATOM 696 N N . ASP A 1 84 ? -7.970 -14.955 16.443 1.00 46.97 84 ASP A N 1
ATOM 697 C CA . ASP A 1 84 ? -8.654 -15.676 17.525 1.00 46.97 84 ASP A CA 1
ATOM 698 C C . ASP A 1 84 ? -9.905 -16.366 16.957 1.00 46.97 84 ASP A C 1
ATOM 700 O O . ASP A 1 84 ? -10.655 -15.705 16.197 1.00 46.97 84 ASP A O 1
#

InterPro domains:
  IPR016071 Staphylococcal nuclease (SNase-like), OB-fold [PF00565] (6-66)
  IPR035437 SNase-like, OB-fold superfamily [G3DSA:2.40.50.90] (1-71)
  IPR035437 SNase-like, OB-fold superfamily [SSF50199] (5-70)

Foldseek 3Di:
DAPDDQADPVRDGDDFDDDPNDGVLLVCLLQQVFFDDDDDPPRCPCVVSSVVSNVNCLVVCHHQNVDPQQAPPVRRHGDVPVPD

Secondary structure (DSSP, 8-state):
--SS-SB-TT--B----EETTEEHHHHHHHTTS-------TT--TTHHHHHHHHHHHHHTT-GGGGSTTTEETTTTEE------

Sequence (84 aa):
YDRGPKEDKYHRKLAYVFCDGIHIYELMVKSGYGIIAYISRPNITFLYEMKEAENEAKESKVGVWSIKVFVDEKNRHYNRNDAD